Protein AF-A0A973SUU4-F1 (afdb_monomer_lite)

Foldseek 3Di:
DVVVVLVVQLVVQVVCCVVVQFPVPDDSNVVSVVVVCLVVVVVCCVVVVDPPVVSVVVVVVSSVVRGD

Sequence (68 aa):
GLVRGREQVEQLIRQAIADGHIAADRDPAVETNLLLALTGLTPLIELGVIAPADALTAIDTHLARLLP

Radius of gyration: 13.38 Å; chains: 1; bounding box: 30×24×31 Å

Structure (mmCIF, N/CA/C/O backbone):
data_AF-A0A973SUU4-F1
#
_entry.id   AF-A0A973SUU4-F1
#
loop_
_atom_site.group_PDB
_atom_site.id
_atom_site.type_symbol
_atom_site.label_atom_id
_atom_site.label_alt_id
_atom_site.label_comp_id
_atom_site.label_asym_id
_atom_site.label_entity_id
_atom_site.label_seq_id
_atom_site.pdbx_PDB_ins_code
_atom_site.Cartn_x
_atom_site.Cartn_y
_atom_site.Cartn_z
_atom_site.occupancy
_atom_site.B_iso_or_equiv
_atom_site.auth_seq_id
_atom_site.auth_comp_id
_atom_site.auth_asym_id
_atom_site.auth_atom_id
_atom_site.pdbx_PDB_model_num
ATOM 1 N N . GLY A 1 1 ? 7.083 16.581 2.701 1.00 73.94 1 GLY A N 1
ATOM 2 C CA . GLY A 1 1 ? 8.180 15.601 2.570 1.00 73.94 1 GLY A CA 1
ATOM 3 C C . GLY A 1 1 ? 7.661 14.211 2.874 1.00 73.94 1 GLY A C 1
ATOM 4 O O . GLY A 1 1 ? 6.575 14.110 3.436 1.00 73.94 1 GLY A O 1
ATOM 5 N N . LEU A 1 2 ? 8.413 13.170 2.507 1.00 78.62 2 LEU A N 1
ATOM 6 C CA . LEU A 1 2 ? 7.966 11.766 2.518 1.00 78.62 2 LEU A CA 1
ATOM 7 C C . LEU A 1 2 ? 7.386 11.301 3.871 1.00 78.62 2 LEU A C 1
ATOM 9 O O . LEU A 1 2 ? 6.369 10.622 3.898 1.00 78.62 2 LEU A O 1
ATOM 13 N N . VAL A 1 3 ? 7.971 11.750 4.988 1.00 82.38 3 VAL A N 1
ATOM 14 C CA . VAL A 1 3 ? 7.505 11.446 6.357 1.00 82.38 3 VAL A CA 1
ATOM 15 C C . VAL A 1 3 ? 6.057 11.896 6.588 1.00 82.38 3 VAL A C 1
ATOM 17 O O . VAL A 1 3 ? 5.237 11.118 7.059 1.00 82.38 3 VAL A O 1
ATOM 20 N N . ARG A 1 4 ? 5.711 13.116 6.156 1.00 82.38 4 ARG A N 1
ATOM 21 C CA . ARG A 1 4 ? 4.341 13.643 6.265 1.00 82.38 4 ARG A CA 1
ATOM 22 C C . ARG A 1 4 ? 3.357 12.866 5.388 1.00 82.38 4 ARG A C 1
ATOM 24 O O . ARG A 1 4 ? 2.211 12.679 5.772 1.00 82.38 4 ARG A O 1
ATOM 31 N N . GLY A 1 5 ? 3.811 12.416 4.216 1.00 87.25 5 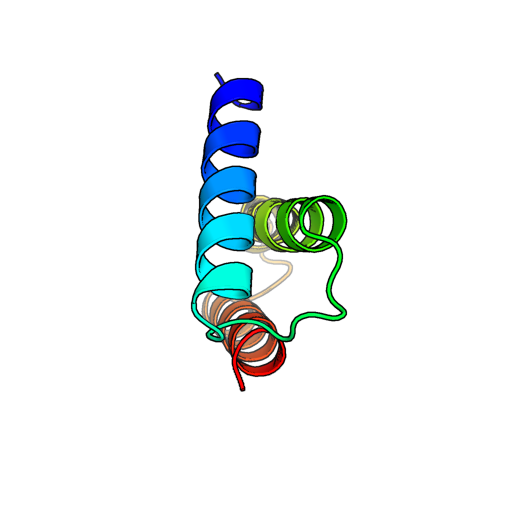GLY A N 1
ATOM 32 C CA . GLY A 1 5 ? 3.009 11.562 3.339 1.00 87.25 5 GLY A CA 1
ATOM 33 C C . GLY A 1 5 ? 2.708 10.215 3.993 1.00 87.25 5 GLY A C 1
ATOM 34 O O . GLY A 1 5 ? 1.567 9.769 3.977 1.00 87.25 5 GLY A O 1
ATOM 35 N N . ARG A 1 6 ? 3.704 9.613 4.655 1.00 93.31 6 ARG A N 1
ATOM 36 C CA . ARG A 1 6 ? 3.519 8.378 5.423 1.00 93.31 6 ARG A CA 1
ATOM 37 C C . ARG A 1 6 ? 2.466 8.542 6.525 1.00 93.31 6 ARG A C 1
ATOM 39 O O . ARG A 1 6 ? 1.579 7.706 6.631 1.00 93.31 6 ARG A O 1
ATOM 46 N N . GLU A 1 7 ? 2.555 9.599 7.330 1.00 95.44 7 GLU A N 1
ATOM 47 C CA . GLU A 1 7 ? 1.590 9.868 8.411 1.00 95.44 7 GLU A CA 1
ATOM 48 C C . GLU A 1 7 ? 0.157 10.026 7.884 1.00 95.44 7 GLU A C 1
ATOM 50 O O . GLU A 1 7 ? -0.784 9.498 8.471 1.00 95.44 7 GLU A O 1
ATOM 55 N N . GLN A 1 8 ? -0.013 10.714 6.750 1.00 94.81 8 GLN A N 1
ATOM 56 C CA . GLN A 1 8 ? -1.317 10.875 6.102 1.00 94.81 8 GLN A CA 1
ATOM 57 C C . GLN A 1 8 ? -1.899 9.535 5.638 1.00 94.81 8 GLN A C 1
ATOM 59 O O . GLN A 1 8 ? -3.082 9.281 5.853 1.00 94.81 8 GLN A O 1
ATOM 64 N N . VAL A 1 9 ? -1.075 8.671 5.038 1.00 94.81 9 VAL A N 1
ATOM 65 C CA . VAL A 1 9 ? -1.497 7.326 4.616 1.00 94.81 9 VAL A CA 1
ATOM 66 C C . VAL A 1 9 ? -1.887 6.472 5.821 1.00 94.81 9 VAL A C 1
ATOM 68 O O . VAL A 1 9 ? -2.934 5.829 5.795 1.00 94.81 9 VAL A O 1
ATOM 71 N N . GLU A 1 10 ? -1.111 6.510 6.904 1.00 97.44 10 GLU A N 1
ATOM 72 C CA . GLU A 1 10 ? -1.445 5.759 8.117 1.00 97.44 10 GLU A CA 1
ATOM 73 C C . GLU A 1 10 ? -2.772 6.220 8.726 1.00 97.44 10 GLU A C 1
ATOM 75 O O . GLU A 1 10 ? -3.583 5.393 9.144 1.00 97.44 10 GLU A O 1
ATOM 80 N N . GLN A 1 11 ? -3.040 7.527 8.728 1.00 97.56 11 GLN A N 1
ATOM 81 C CA . GLN A 1 11 ? -4.312 8.051 9.217 1.00 97.56 11 GLN A CA 1
ATOM 82 C C . GLN A 1 11 ? -5.499 7.590 8.360 1.00 97.56 11 GLN A C 1
ATOM 84 O O . GLN A 1 11 ? -6.549 7.260 8.910 1.00 97.56 11 GLN A O 1
ATOM 89 N N . LEU A 1 12 ? -5.332 7.518 7.036 1.00 96.75 12 LEU A N 1
ATOM 90 C CA . LEU A 1 12 ? -6.354 6.976 6.135 1.00 96.75 12 LEU A CA 1
ATOM 91 C C . LEU A 1 12 ? -6.619 5.493 6.409 1.00 96.75 12 LEU A C 1
ATOM 93 O O . LEU A 1 12 ? -7.776 5.087 6.461 1.00 96.75 12 LEU A O 1
ATOM 97 N N . ILE A 1 13 ? -5.573 4.696 6.645 1.00 96.69 13 ILE A N 1
ATOM 98 C CA . ILE A 1 13 ? -5.722 3.279 7.004 1.00 96.69 13 ILE A CA 1
ATOM 99 C C . ILE A 1 13 ? -6.458 3.128 8.335 1.00 96.69 13 ILE A C 1
ATOM 101 O O . ILE A 1 13 ? -7.383 2.328 8.435 1.00 96.69 13 ILE A O 1
ATOM 105 N N . ARG A 1 14 ? -6.086 3.909 9.356 1.00 98.06 14 ARG A N 1
ATOM 106 C CA . ARG A 1 14 ? -6.763 3.886 10.664 1.00 98.06 14 ARG A CA 1
ATOM 107 C C . ARG A 1 14 ? -8.249 4.198 10.528 1.00 98.06 14 ARG A C 1
ATOM 109 O O . ARG A 1 14 ? -9.063 3.523 11.152 1.00 98.06 14 ARG A O 1
ATOM 116 N N . GLN A 1 15 ? -8.589 5.186 9.704 1.00 97.88 15 GLN A N 1
ATOM 117 C CA . GLN A 1 15 ? -9.977 5.538 9.427 1.00 97.88 15 GLN A CA 1
ATOM 118 C C . GLN A 1 15 ? -10.703 4.407 8.687 1.00 97.88 15 GLN A C 1
ATOM 120 O O . GLN A 1 15 ? -11.768 3.990 9.119 1.00 97.88 15 GLN A O 1
ATOM 125 N N . ALA A 1 16 ? -10.091 3.831 7.651 1.00 96.50 16 ALA A N 1
ATOM 126 C CA . ALA A 1 16 ? -10.665 2.710 6.909 1.00 96.50 16 ALA A CA 1
ATOM 127 C C . ALA A 1 16 ? -10.890 1.459 7.782 1.00 96.50 16 ALA A C 1
ATOM 129 O O . ALA A 1 16 ? -11.879 0.755 7.591 1.00 96.50 16 ALA A O 1
ATOM 130 N N . ILE A 1 17 ? -10.016 1.195 8.759 1.00 97.06 17 ILE A N 1
ATOM 131 C CA . ILE A 1 17 ? -10.220 0.140 9.763 1.00 97.06 17 ILE A CA 1
ATOM 132 C C . ILE A 1 17 ? -11.406 0.480 10.673 1.00 97.06 17 ILE A C 1
ATOM 134 O O . ILE A 1 17 ? -12.272 -0.365 10.893 1.00 97.06 17 ILE A O 1
ATOM 138 N N . ALA A 1 18 ? -11.468 1.711 11.188 1.00 97.25 18 ALA A N 1
ATOM 139 C CA . ALA A 1 18 ? -12.569 2.158 12.042 1.00 97.25 18 ALA A CA 1
ATOM 140 C C . ALA A 1 18 ? -13.931 2.097 11.324 1.00 97.25 18 ALA A C 1
ATOM 142 O O . ALA A 1 18 ? -14.935 1.755 11.946 1.00 97.25 18 ALA A O 1
ATOM 143 N N . ASP A 1 19 ? -13.940 2.364 10.018 1.00 97.12 19 ASP A N 1
ATOM 144 C CA . ASP A 1 19 ? -15.126 2.329 9.158 1.00 97.12 19 ASP A CA 1
ATOM 145 C C . ASP A 1 19 ? -15.467 0.910 8.656 1.00 97.12 19 ASP A C 1
ATOM 147 O O . ASP A 1 19 ? -16.484 0.710 7.993 1.00 97.12 19 ASP A O 1
ATOM 151 N N . GLY A 1 20 ? -14.641 -0.096 8.970 1.00 95.38 20 GLY A N 1
ATOM 152 C CA . GLY A 1 20 ? -14.859 -1.494 8.584 1.00 95.38 20 GLY A CA 1
ATOM 153 C C . GLY A 1 20 ? -14.528 -1.820 7.123 1.00 95.38 20 GLY A C 1
ATOM 154 O O . GLY A 1 20 ? -14.885 -2.894 6.643 1.00 95.38 20 GLY A O 1
ATOM 155 N N . HIS A 1 21 ? -13.842 -0.923 6.412 1.00 95.44 21 HIS A N 1
ATOM 156 C CA . HIS A 1 21 ? -13.333 -1.161 5.057 1.00 95.44 21 HIS A CA 1
ATOM 157 C C . HIS A 1 21 ? -12.065 -2.022 5.034 1.00 95.44 21 HIS A C 1
ATOM 159 O O . HIS A 1 21 ? -11.752 -2.618 4.011 1.00 95.44 21 HIS A O 1
ATOM 165 N N . ILE A 1 22 ? -11.331 -2.078 6.145 1.00 95.44 22 ILE A N 1
ATOM 166 C CA . ILE A 1 22 ? -10.183 -2.965 6.359 1.00 95.44 22 ILE A CA 1
ATOM 167 C C . ILE A 1 22 ? -10.456 -3.761 7.636 1.00 95.44 22 ILE A C 1
ATOM 169 O O . ILE A 1 22 ? -11.018 -3.231 8.596 1.00 95.44 22 ILE A O 1
ATOM 173 N N . ALA A 1 23 ? -10.068 -5.037 7.653 1.00 94.56 23 ALA A N 1
ATOM 174 C CA . ALA A 1 23 ? -10.270 -5.902 8.810 1.00 94.56 23 ALA A CA 1
ATOM 175 C C . ALA A 1 23 ? -9.617 -5.329 10.088 1.00 94.56 23 ALA A C 1
ATOM 177 O O . ALA A 1 23 ? -8.495 -4.823 10.067 1.00 94.56 23 ALA A O 1
ATOM 178 N N . ALA A 1 24 ? -10.330 -5.423 11.215 1.00 94.56 24 ALA A N 1
ATOM 179 C CA . ALA A 1 24 ? -9.936 -4.793 12.480 1.00 94.56 24 ALA A CA 1
ATOM 180 C C . ALA A 1 24 ? -8.708 -5.426 13.160 1.00 94.56 24 ALA A C 1
ATOM 182 O O . ALA A 1 24 ? -8.171 -4.857 14.107 1.00 94.56 24 ALA A O 1
ATOM 183 N N . ASP A 1 25 ? -8.269 -6.596 12.696 1.00 94.38 25 ASP A N 1
ATOM 184 C CA . ASP A 1 25 ? -7.079 -7.303 13.176 1.00 94.38 25 ASP A CA 1
ATOM 185 C C . ASP A 1 25 ? -5.781 -6.850 12.485 1.00 94.38 25 ASP A C 1
ATOM 187 O O . ASP A 1 25 ? -4.693 -7.305 12.845 1.00 94.38 25 ASP A O 1
ATOM 191 N N . ARG A 1 26 ? -5.873 -5.943 11.505 1.00 93.62 26 ARG A N 1
ATOM 192 C CA . ARG A 1 26 ?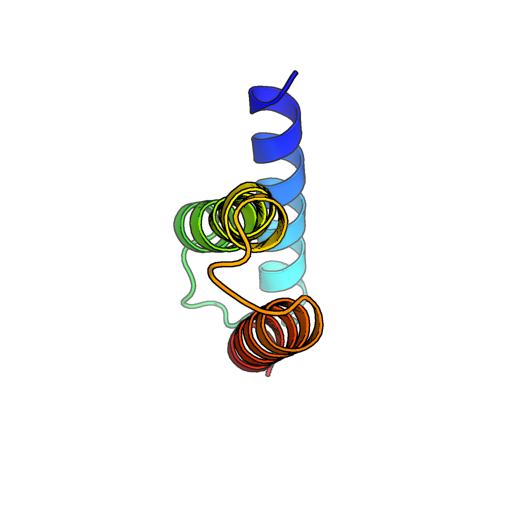 -4.721 -5.409 10.773 1.00 93.62 26 ARG A CA 1
ATOM 193 C C . ARG A 1 26 ? -4.009 -4.308 11.552 1.00 93.62 26 ARG A C 1
ATOM 195 O O . ARG A 1 26 ? -4.634 -3.409 12.110 1.00 93.62 26 ARG A O 1
ATOM 202 N N . ASP A 1 27 ? -2.677 -4.348 11.533 1.00 96.75 27 ASP A N 1
ATOM 203 C CA . ASP A 1 27 ? -1.839 -3.292 12.103 1.00 96.75 27 ASP A CA 1
ATOM 204 C C . ASP A 1 27 ? -1.727 -2.110 11.113 1.00 96.75 27 ASP A C 1
ATOM 206 O O 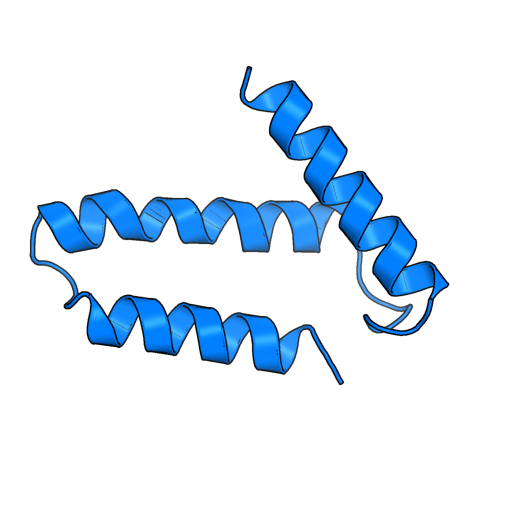. ASP A 1 27 ? -1.198 -2.284 10.008 1.00 96.75 27 ASP A O 1
ATOM 210 N N . PRO A 1 28 ? -2.163 -0.889 11.486 1.00 96.25 28 PRO A N 1
ATOM 211 C CA . PRO A 1 28 ? -2.149 0.253 10.575 1.00 96.25 28 PRO A CA 1
ATOM 212 C C . PRO A 1 28 ? -0.755 0.645 10.068 1.00 96.25 28 PRO A C 1
ATOM 214 O O . PRO A 1 28 ? -0.609 1.095 8.929 1.00 96.25 28 PRO A O 1
ATOM 217 N N . ALA A 1 29 ? 0.284 0.496 10.893 1.00 96.12 29 ALA A N 1
ATOM 218 C CA . ALA A 1 29 ? 1.648 0.850 10.518 1.00 96.12 29 ALA A CA 1
ATOM 219 C C . ALA A 1 29 ? 2.237 -0.174 9.540 1.00 96.12 29 ALA A C 1
ATOM 221 O O . ALA A 1 29 ? 2.956 0.215 8.613 1.00 96.12 29 ALA A O 1
ATOM 222 N N . VAL A 1 30 ? 1.909 -1.458 9.713 1.00 95.81 30 VAL A N 1
ATOM 223 C CA . VAL A 1 30 ? 2.283 -2.520 8.768 1.00 95.81 30 VAL A CA 1
ATOM 224 C C . VAL A 1 30 ? 1.624 -2.282 7.413 1.00 95.81 30 VAL A C 1
ATOM 226 O O . VAL A 1 30 ? 2.335 -2.224 6.410 1.00 95.81 30 VAL A O 1
ATOM 229 N N . GLU A 1 31 ? 0.310 -2.055 7.372 1.00 95.81 31 GLU A N 1
ATOM 230 C CA . GLU A 1 31 ? -0.405 -1.812 6.109 1.00 95.81 31 GLU A CA 1
ATOM 231 C C . GLU A 1 31 ? 0.086 -0.536 5.406 1.00 95.81 31 GLU A C 1
ATOM 233 O O . GLU A 1 31 ? 0.250 -0.507 4.186 1.00 95.81 31 GLU A O 1
ATOM 238 N N . THR A 1 32 ? 0.455 0.498 6.171 1.00 95.50 32 THR A N 1
ATOM 239 C CA . THR A 1 32 ? 1.080 1.712 5.617 1.00 95.50 32 THR A CA 1
ATOM 240 C C . THR A 1 32 ? 2.388 1.383 4.906 1.00 95.50 32 THR A C 1
ATOM 242 O O . THR A 1 32 ? 2.635 1.853 3.795 1.00 95.50 32 THR A O 1
ATOM 245 N N . ASN A 1 33 ? 3.244 0.577 5.536 1.00 94.50 33 ASN A N 1
ATOM 246 C CA . ASN A 1 33 ? 4.530 0.205 4.958 1.00 94.50 33 ASN A CA 1
ATOM 247 C C . ASN A 1 33 ? 4.348 -0.662 3.701 1.00 94.50 33 ASN A C 1
ATOM 249 O O . ASN A 1 33 ? 5.097 -0.484 2.741 1.00 94.50 33 ASN A O 1
ATOM 253 N N . LEU A 1 34 ? 3.349 -1.551 3.682 1.00 92.88 34 LEU A N 1
ATOM 254 C CA . LEU A 1 34 ? 3.025 -2.375 2.515 1.00 92.88 34 LEU A CA 1
ATOM 255 C C . LEU A 1 34 ? 2.540 -1.528 1.332 1.00 92.88 34 LEU A C 1
ATOM 257 O O . LEU A 1 34 ? 3.053 -1.697 0.226 1.00 92.88 34 LEU A O 1
ATOM 261 N N . LEU A 1 35 ? 1.641 -0.565 1.561 1.00 91.88 35 LEU A N 1
ATOM 262 C CA . LEU A 1 35 ? 1.204 0.364 0.514 1.00 91.88 35 LEU A CA 1
ATOM 263 C C . LEU A 1 35 ? 2.367 1.201 -0.026 1.00 91.88 35 LEU A C 1
ATOM 265 O O . LEU A 1 35 ? 2.520 1.351 -1.238 1.00 91.88 35 LEU A O 1
ATOM 269 N N . LEU A 1 36 ? 3.223 1.727 0.854 1.00 91.50 36 LEU A N 1
ATOM 270 C CA . LEU A 1 36 ? 4.384 2.510 0.430 1.00 91.50 36 LEU A CA 1
ATOM 271 C C . LEU A 1 36 ? 5.404 1.669 -0.343 1.00 91.50 36 LEU A C 1
ATOM 273 O O . LEU A 1 36 ? 6.029 2.189 -1.268 1.00 91.50 36 LEU A O 1
ATOM 277 N N . ALA A 1 37 ? 5.553 0.381 -0.032 1.00 92.19 37 ALA A N 1
ATOM 278 C CA . ALA A 1 37 ? 6.451 -0.513 -0.760 1.00 92.19 37 ALA A CA 1
ATOM 279 C C . ALA A 1 37 ? 6.070 -0.660 -2.245 1.00 92.19 37 ALA A C 1
ATOM 281 O O . ALA A 1 37 ? 6.956 -0.870 -3.073 1.00 92.19 37 ALA A O 1
ATOM 282 N N . LEU A 1 38 ? 4.796 -0.464 -2.614 1.00 90.19 38 LEU A N 1
ATOM 283 C CA . LEU A 1 38 ? 4.347 -0.483 -4.014 1.00 90.19 38 LEU A CA 1
ATOM 284 C C . LEU A 1 38 ? 4.985 0.630 -4.856 1.00 90.19 38 LEU A C 1
ATOM 286 O O . LEU A 1 38 ? 5.151 0.471 -6.062 1.00 90.19 38 LEU A O 1
ATOM 290 N N . THR A 1 39 ? 5.428 1.728 -4.235 1.00 86.31 39 THR A N 1
ATOM 291 C CA . THR A 1 39 ? 6.201 2.769 -4.936 1.00 86.31 39 THR A CA 1
ATOM 292 C C . THR A 1 39 ? 7.560 2.261 -5.434 1.00 86.31 39 THR A C 1
ATOM 294 O O . THR A 1 39 ? 8.128 2.827 -6.366 1.00 86.31 39 THR A O 1
ATOM 297 N N . GLY A 1 40 ? 8.051 1.147 -4.878 1.00 91.25 40 GLY A N 1
ATOM 298 C CA . GLY A 1 40 ? 9.234 0.433 -5.351 1.00 91.25 40 GLY A CA 1
ATOM 299 C C . GLY A 1 40 ? 9.054 -0.259 -6.706 1.00 91.25 40 GLY A C 1
ATOM 300 O O . GLY A 1 40 ? 10.044 -0.703 -7.281 1.00 91.25 40 GLY A O 1
ATOM 301 N N . LEU A 1 41 ? 7.834 -0.327 -7.252 1.00 93.94 41 LEU A N 1
ATOM 302 C CA . LEU A 1 41 ? 7.592 -0.852 -8.600 1.00 93.94 41 LEU A CA 1
ATOM 303 C C . LEU A 1 41 ? 8.079 0.107 -9.695 1.00 93.94 41 LEU A C 1
ATOM 305 O O . LEU A 1 41 ? 8.474 -0.356 -10.762 1.00 93.94 41 LEU A O 1
ATOM 309 N N . THR A 1 42 ? 8.114 1.419 -9.436 1.00 92.75 42 THR A N 1
ATOM 310 C CA . THR A 1 42 ? 8.561 2.435 -10.405 1.00 92.75 42 THR A CA 1
ATOM 311 C C . THR A 1 42 ? 9.938 2.126 -11.008 1.00 92.75 42 THR A C 1
ATOM 313 O O . THR A 1 42 ? 10.013 1.978 -12.227 1.00 92.75 42 THR A O 1
ATOM 316 N N . PRO A 1 43 ? 11.017 1.939 -10.219 1.00 95.25 43 PRO A N 1
ATOM 317 C CA . PRO A 1 43 ? 12.322 1.610 -10.794 1.00 95.25 43 PRO A CA 1
ATOM 318 C C . PRO A 1 43 ? 12.337 0.253 -11.515 1.00 95.25 43 PRO A C 1
ATOM 320 O O . PRO A 1 43 ? 13.090 0.080 -12.468 1.00 95.25 43 PRO A O 1
ATOM 323 N N . LEU A 1 44 ? 11.507 -0.716 -11.109 1.00 96.12 44 LEU A N 1
ATOM 324 C CA . LEU A 1 44 ? 11.417 -2.014 -11.793 1.00 96.12 44 LEU A CA 1
ATOM 325 C C . LEU A 1 44 ? 10.795 -1.881 -13.188 1.00 96.12 44 LEU A C 1
ATOM 327 O O . LEU A 1 4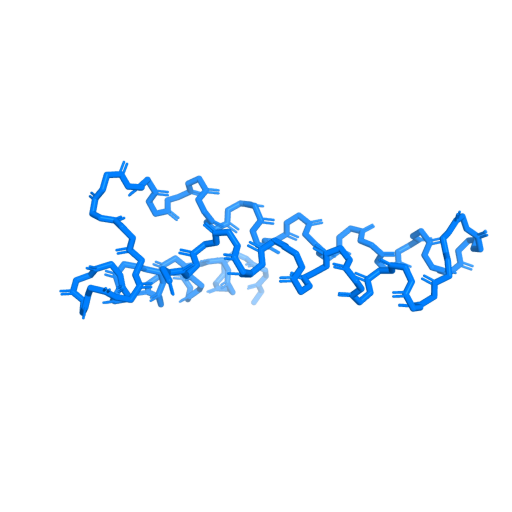4 ? 11.214 -2.580 -14.109 1.00 96.12 44 LEU A O 1
ATOM 331 N N . ILE A 1 45 ? 9.834 -0.970 -13.351 1.00 96.31 45 ILE A N 1
ATOM 332 C CA . ILE A 1 45 ? 9.253 -0.627 -14.653 1.00 96.31 45 ILE A CA 1
ATOM 333 C C . ILE A 1 45 ? 10.284 0.115 -15.510 1.00 96.31 45 ILE A C 1
ATOM 335 O O . ILE A 1 45 ? 10.496 -0.251 -16.663 1.00 96.31 45 ILE A O 1
ATOM 339 N N . GLU A 1 46 ? 10.951 1.131 -14.953 1.00 96.00 46 GLU A N 1
ATOM 340 C CA . GLU A 1 46 ? 11.945 1.940 -15.677 1.00 96.00 46 GLU A CA 1
ATOM 341 C C . GLU A 1 46 ? 13.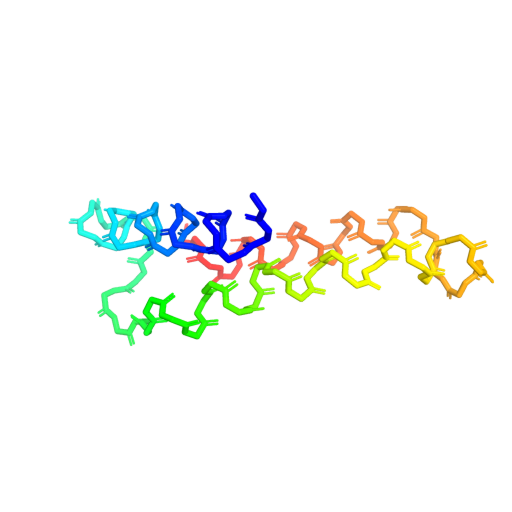129 1.106 -16.182 1.00 96.00 46 GLU A C 1
ATOM 343 O O . GLU A 1 46 ? 13.643 1.347 -17.274 1.00 96.00 46 GLU A O 1
ATOM 348 N N . LEU A 1 47 ? 13.535 0.092 -15.415 1.00 97.56 47 LEU A N 1
ATOM 349 C CA . LEU A 1 47 ? 14.593 -0.849 -15.784 1.00 97.56 47 LEU A CA 1
ATOM 350 C C . LEU A 1 47 ? 14.101 -2.008 -16.670 1.00 97.56 47 LEU A C 1
ATOM 352 O O . LEU A 1 47 ? 14.901 -2.866 -17.039 1.00 97.56 47 LEU A O 1
ATOM 356 N N . GLY A 1 48 ? 12.807 -2.064 -17.002 1.00 96.00 48 GLY A N 1
ATOM 357 C CA . GLY A 1 48 ? 12.216 -3.122 -17.827 1.00 96.00 48 GLY A CA 1
ATOM 358 C C . GLY A 1 48 ? 12.192 -4.505 -17.166 1.00 96.00 48 GLY A C 1
ATOM 359 O O . GLY A 1 48 ? 12.096 -5.511 -17.863 1.00 96.00 48 GLY A O 1
ATOM 360 N N . VAL A 1 49 ? 12.296 -4.571 -15.835 1.00 97.69 49 VAL A N 1
ATOM 361 C CA . VAL A 1 49 ? 12.255 -5.824 -15.061 1.00 97.69 49 VAL A CA 1
ATOM 362 C C . VAL A 1 49 ? 10.839 -6.399 -15.030 1.00 97.69 49 VAL A C 1
ATOM 364 O O . VAL A 1 49 ? 10.668 -7.615 -15.064 1.00 97.69 49 VAL A O 1
ATOM 367 N N . ILE A 1 50 ? 9.829 -5.528 -14.978 1.00 96.38 50 ILE A N 1
ATOM 368 C CA . ILE A 1 50 ? 8.409 -5.891 -15.044 1.00 96.38 50 ILE A CA 1
ATOM 369 C C . ILE A 1 50 ? 7.688 -4.994 -16.047 1.00 96.38 50 ILE A C 1
ATOM 371 O O . ILE A 1 50 ? 8.057 -3.829 -16.223 1.00 96.38 50 ILE A O 1
ATOM 375 N N . ALA A 1 51 ? 6.634 -5.507 -16.684 1.00 97.38 51 ALA A N 1
ATOM 376 C CA . ALA A 1 51 ? 5.792 -4.673 -17.527 1.00 97.38 51 ALA A CA 1
ATOM 377 C C . ALA A 1 51 ? 4.870 -3.784 -16.668 1.00 97.38 51 ALA A C 1
ATOM 379 O O . ALA A 1 51 ? 4.460 -4.186 -15.575 1.00 97.38 51 ALA A O 1
ATOM 380 N N . PRO A 1 52 ? 4.447 -2.608 -17.171 1.00 94.94 52 PRO A N 1
ATOM 381 C CA . PRO A 1 52 ? 3.458 -1.775 -16.483 1.00 94.94 52 PRO A CA 1
ATOM 382 C C . PRO A 1 52 ? 2.160 -2.522 -16.136 1.00 94.94 52 PRO A C 1
ATOM 384 O O . PRO A 1 52 ? 1.592 -2.311 -15.069 1.00 94.94 52 PRO A O 1
ATOM 387 N N . ALA A 1 53 ? 1.706 -3.429 -17.010 1.00 96.38 53 ALA A N 1
ATOM 388 C CA . ALA A 1 53 ? 0.508 -4.236 -16.774 1.00 96.38 53 ALA A CA 1
ATOM 389 C C . ALA A 1 53 ? 0.675 -5.227 -15.605 1.00 96.38 53 ALA A C 1
ATOM 391 O O . ALA A 1 53 ? -0.260 -5.426 -14.826 1.00 96.38 53 ALA A O 1
ATOM 392 N N . ASP A 1 54 ? 1.870 -5.799 -15.442 1.00 95.94 54 ASP A N 1
ATOM 393 C CA . ASP A 1 54 ? 2.175 -6.707 -14.332 1.00 95.94 54 ASP A CA 1
ATOM 394 C C . ASP A 1 54 ? 2.205 -5.944 -13.003 1.00 95.94 54 ASP A C 1
ATOM 396 O O . ASP A 1 54 ? 1.690 -6.422 -11.991 1.00 95.94 54 ASP A O 1
ATOM 400 N N . ALA A 1 55 ? 2.748 -4.722 -13.013 1.00 94.81 55 ALA A N 1
ATOM 401 C CA . ALA A 1 55 ? 2.739 -3.837 -11.852 1.00 94.81 55 ALA A CA 1
ATOM 402 C C . ALA A 1 55 ? 1.309 -3.469 -11.423 1.00 94.81 55 ALA A C 1
ATOM 404 O O . ALA A 1 55 ? 0.987 -3.567 -10.240 1.00 94.81 55 ALA A O 1
ATOM 405 N N . LEU A 1 56 ? 0.437 -3.105 -12.373 1.00 93.94 56 LEU A N 1
ATOM 406 C CA . LEU A 1 56 ? -0.979 -2.832 -12.096 1.00 93.94 56 LEU A CA 1
ATOM 407 C C . LEU A 1 56 ? -1.684 -4.059 -11.513 1.00 93.94 56 LEU A C 1
ATOM 409 O O . LEU A 1 56 ? -2.326 -3.956 -10.473 1.00 93.94 56 LEU A O 1
ATOM 413 N N . THR A 1 57 ? -1.471 -5.236 -12.104 1.00 95.06 57 THR A N 1
ATOM 414 C CA . THR A 1 57 ? -2.041 -6.496 -11.603 1.00 95.06 57 THR A CA 1
ATOM 415 C C . THR A 1 57 ? -1.594 -6.791 -10.168 1.00 95.06 57 THR A C 1
ATOM 417 O O . THR A 1 57 ? -2.395 -7.231 -9.338 1.00 95.06 57 THR A O 1
ATOM 420 N N . ALA A 1 58 ? -0.324 -6.535 -9.840 1.00 92.88 58 ALA A N 1
ATOM 421 C CA . ALA A 1 58 ? 0.201 -6.715 -8.489 1.00 92.88 58 ALA A CA 1
ATOM 422 C C . ALA A 1 58 ? -0.430 -5.740 -7.481 1.00 92.88 58 ALA A C 1
ATOM 424 O O . ALA A 1 58 ? -0.759 -6.153 -6.365 1.00 92.88 58 ALA A O 1
ATOM 425 N N . ILE A 1 59 ? -0.627 -4.477 -7.875 1.00 92.44 59 ILE A N 1
ATOM 426 C CA . ILE A 1 59 ? -1.314 -3.460 -7.067 1.00 92.44 59 ILE A CA 1
ATOM 427 C C . ILE A 1 59 ? -2.769 -3.872 -6.835 1.00 92.44 59 ILE A C 1
ATOM 429 O O . ILE A 1 59 ? -3.184 -3.961 -5.681 1.00 92.44 59 ILE A O 1
ATOM 433 N N . ASP A 1 60 ? -3.512 -4.202 -7.891 1.00 92.94 60 ASP A N 1
ATOM 434 C CA . ASP A 1 60 ? -4.915 -4.620 -7.799 1.00 92.94 60 ASP A CA 1
ATOM 435 C C . ASP A 1 60 ? -5.069 -5.842 -6.891 1.00 92.94 60 ASP A C 1
ATOM 437 O O . ASP A 1 60 ? -5.916 -5.868 -6.001 1.00 92.94 60 ASP A O 1
ATOM 441 N N . THR A 1 61 ? -4.184 -6.831 -7.040 1.00 92.31 61 THR A N 1
ATOM 442 C CA . THR A 1 61 ? -4.169 -8.025 -6.184 1.00 92.31 61 THR A CA 1
ATOM 443 C C . THR A 1 61 ? -3.856 -7.680 -4.727 1.00 92.31 61 THR A C 1
ATOM 445 O O . THR A 1 61 ? -4.396 -8.298 -3.810 1.00 92.31 61 THR A O 1
ATOM 448 N N . HIS A 1 62 ? -2.961 -6.724 -4.471 1.00 91.19 62 HIS A N 1
ATOM 449 C CA . HIS A 1 62 ? -2.680 -6.271 -3.111 1.00 91.19 62 HIS A CA 1
ATOM 450 C C . HIS A 1 62 ? -3.897 -5.571 -2.495 1.00 91.19 62 HIS A C 1
ATOM 452 O O . HIS A 1 62 ? -4.288 -5.931 -1.386 1.00 91.19 62 HIS A O 1
ATOM 458 N N . LEU A 1 63 ? -4.532 -4.654 -3.226 1.00 90.12 63 LEU A N 1
ATOM 459 C CA . LEU A 1 63 ? -5.718 -3.932 -2.762 1.00 90.12 63 LEU A CA 1
ATOM 460 C C . LEU A 1 63 ? -6.910 -4.870 -2.534 1.00 90.12 63 LEU A C 1
ATOM 462 O O . LEU A 1 63 ? -7.573 -4.763 -1.508 1.00 90.12 63 LEU A O 1
ATOM 466 N N . ALA A 1 64 ? -7.126 -5.846 -3.417 1.00 91.94 64 ALA A N 1
ATOM 467 C CA . ALA A 1 64 ? -8.177 -6.854 -3.270 1.00 91.94 64 ALA A CA 1
ATOM 468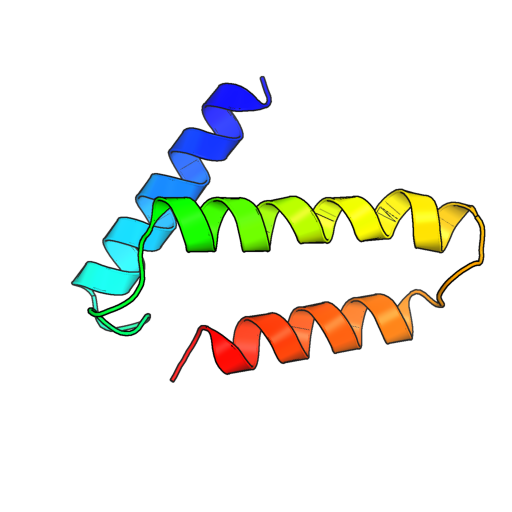 C C . ALA A 1 64 ? -7.984 -7.777 -2.054 1.00 91.94 64 ALA A C 1
ATOM 470 O O . ALA A 1 64 ? -8.934 -8.402 -1.607 1.00 91.94 64 ALA A O 1
ATOM 471 N N . ARG A 1 65 ? -6.760 -7.903 -1.522 1.00 88.75 65 ARG A N 1
ATOM 472 C CA . ARG A 1 65 ? -6.509 -8.626 -0.261 1.00 88.75 65 ARG A CA 1
ATOM 473 C C . ARG A 1 65 ? -6.679 -7.751 0.974 1.00 88.75 65 ARG A C 1
ATOM 475 O O . ARG A 1 65 ? -6.840 -8.285 2.069 1.00 88.75 65 ARG A O 1
ATOM 482 N N . LEU A 1 66 ? -6.524 -6.441 0.810 1.00 88.25 66 LEU A N 1
ATOM 483 C CA . LEU A 1 66 ? -6.629 -5.472 1.894 1.00 88.25 66 LEU A CA 1
ATOM 484 C C . LEU A 1 66 ? -8.092 -5.143 2.205 1.00 88.25 66 LEU A C 1
ATOM 486 O O . LEU A 1 66 ? -8.450 -4.961 3.368 1.00 88.25 66 LEU A O 1
ATOM 490 N N . LEU A 1 67 ? -8.913 -5.078 1.160 1.00 84.69 67 LEU A N 1
ATOM 491 C CA . LEU A 1 67 ? -10.347 -4.840 1.238 1.00 84.69 67 LEU A CA 1
ATOM 492 C C . LEU A 1 67 ? -11.104 -6.185 1.282 1.00 84.69 67 LEU A C 1
ATOM 494 O O . LEU A 1 67 ? -10.664 -7.129 0.624 1.00 84.69 67 LEU A O 1
ATOM 498 N N . PRO A 1 68 ? -12.195 -6.298 2.062 1.00 70.62 68 PRO A N 1
ATOM 499 C CA . PRO A 1 68 ? -13.054 -7.481 2.098 1.00 70.62 68 PRO A CA 1
ATOM 500 C C . PRO A 1 68 ? -13.885 -7.679 0.822 1.00 70.62 68 PRO A C 1
ATOM 502 O O . PRO A 1 68 ? -14.180 -6.681 0.124 1.00 70.62 68 PRO A O 1
#

Secondary structure (DSSP, 8-state):
-HHHHHHHHHHHHHHHHHTTSS-TTS-HHHHHHHHHHGGGHHHHHHTTSS-HHHHHHHHHHHHHHH--

pLDDT: mean 93.06, std 5.34, range [70.62, 98.06]